Protein AF-A0A6J4RNK2-F1 (afdb_monomer_lite)

Foldseek 3Di:
DQLWDKDKDFAADDFKKKKWQQQPKWKQDLVRDIFGKDWQDPPDDLADDGDDIDIAGHRGMDITIIAGSNRNPHRSDDPVSLVVQQVVQRKMKIKIKMWMAGPVRDIDIDIDIDIDGRHDDDPVVVVCVVPVPPPDD

Structure (mmCIF, N/CA/C/O backbone):
data_AF-A0A6J4RNK2-F1
#
_entry.id   AF-A0A6J4RNK2-F1
#
loop_
_atom_site.group_PDB
_atom_site.id
_atom_site.type_symbol
_atom_site.label_atom_id
_atom_site.label_alt_id
_atom_site.label_comp_id
_atom_site.label_asym_id
_atom_site.label_entity_id
_atom_site.label_seq_id
_atom_site.pdbx_PDB_ins_code
_atom_site.Cartn_x
_atom_site.Cartn_y
_atom_site.Cartn_z
_atom_site.occupancy
_atom_site.B_iso_or_equiv
_atom_site.auth_seq_id
_atom_site.auth_comp_id
_atom_site.auth_asym_id
_atom_site.auth_atom_id
_atom_site.pdbx_PDB_model_num
ATOM 1 N N . ASP A 1 1 ? -1.894 11.200 13.855 1.00 53.25 1 ASP A N 1
ATOM 2 C CA . ASP A 1 1 ? -3.123 11.266 13.059 1.00 53.25 1 ASP A CA 1
ATOM 3 C C . ASP A 1 1 ? -3.133 10.092 12.090 1.00 53.25 1 ASP A C 1
ATOM 5 O O . ASP A 1 1 ? -2.065 9.769 11.584 1.00 53.25 1 ASP A O 1
ATOM 9 N N . LEU A 1 2 ? -4.258 9.398 11.908 1.00 67.25 2 LEU A N 1
ATOM 10 C CA . LEU A 1 2 ? -4.391 8.275 10.953 1.00 67.25 2 LEU A CA 1
ATOM 11 C C . LEU A 1 2 ? -5.204 8.723 9.737 1.00 67.25 2 LEU A C 1
ATOM 13 O O . LEU A 1 2 ? -6.082 8.020 9.252 1.00 67.25 2 LEU A O 1
ATOM 17 N N . THR A 1 3 ? -4.932 9.944 9.291 1.00 74.44 3 THR A N 1
ATOM 18 C CA . THR A 1 3 ? -5.489 10.522 8.069 1.00 74.44 3 THR A CA 1
ATOM 19 C C . THR A 1 3 ? -4.866 9.914 6.823 1.00 74.44 3 THR A C 1
ATOM 21 O O . THR A 1 3 ? -5.522 9.866 5.793 1.00 74.44 3 THR A O 1
ATOM 24 N N . LYS A 1 4 ? -3.622 9.426 6.921 1.00 86.62 4 LYS A N 1
ATOM 25 C CA . LYS A 1 4 ? -2.859 8.856 5.807 1.00 86.62 4 LYS A CA 1
ATOM 26 C C . LYS A 1 4 ? -1.998 7.685 6.279 1.00 86.62 4 LYS A C 1
ATOM 28 O O . LYS A 1 4 ? -1.609 7.630 7.449 1.00 86.62 4 LYS A O 1
ATOM 33 N N . ILE A 1 5 ? -1.656 6.788 5.362 1.00 89.44 5 ILE A N 1
ATOM 34 C CA . ILE A 1 5 ? -0.686 5.710 5.568 1.00 89.44 5 ILE A CA 1
ATOM 35 C C . ILE A 1 5 ? 0.620 6.109 4.870 1.00 89.44 5 ILE A C 1
ATOM 37 O O . ILE A 1 5 ? 0.670 6.084 3.640 1.00 89.44 5 ILE A O 1
ATOM 41 N N . PRO A 1 6 ? 1.679 6.474 5.613 1.00 90.38 6 PRO A N 1
ATOM 42 C CA . PRO A 1 6 ? 2.986 6.689 5.013 1.00 90.38 6 PRO A CA 1
ATOM 43 C C . PRO A 1 6 ? 3.579 5.343 4.588 1.00 90.38 6 PRO A C 1
ATOM 45 O O . PRO A 1 6 ? 3.658 4.409 5.392 1.00 90.38 6 PRO A O 1
ATOM 48 N N . ILE A 1 7 ? 4.024 5.253 3.341 1.00 92.19 7 ILE A N 1
ATOM 49 C CA . ILE A 1 7 ? 4.687 4.077 2.783 1.00 92.19 7 ILE A CA 1
ATOM 50 C C . ILE A 1 7 ? 6.034 4.461 2.175 1.00 92.19 7 ILE A C 1
ATOM 52 O O . ILE A 1 7 ? 6.228 5.560 1.663 1.00 92.19 7 ILE A O 1
ATOM 56 N N . VAL A 1 8 ? 6.972 3.520 2.230 1.00 94.75 8 VAL A N 1
ATOM 57 C CA . VAL A 1 8 ? 8.269 3.633 1.564 1.00 94.75 8 VAL A CA 1
ATOM 58 C C . VAL A 1 8 ? 8.480 2.365 0.766 1.00 94.75 8 VAL A C 1
ATOM 60 O O . VAL A 1 8 ? 8.550 1.275 1.339 1.00 94.75 8 VAL A O 1
ATOM 63 N N . ILE A 1 9 ? 8.605 2.506 -0.548 1.00 94.50 9 ILE A N 1
ATOM 64 C CA . ILE A 1 9 ? 8.862 1.382 -1.446 1.00 94.50 9 ILE A CA 1
ATOM 65 C C . ILE A 1 9 ? 10.274 1.551 -1.980 1.00 94.50 9 ILE A C 1
ATOM 67 O O . ILE A 1 9 ? 10.584 2.529 -2.656 1.00 94.50 9 ILE A O 1
ATOM 71 N N . LYS A 1 10 ? 11.149 0.598 -1.653 1.00 96.75 10 LYS A N 1
ATOM 72 C CA . LYS A 1 10 ? 12.535 0.575 -2.124 1.00 96.75 10 LYS A CA 1
ATOM 73 C C . LYS A 1 10 ? 12.713 -0.545 -3.134 1.00 96.75 10 LYS A C 1
ATOM 75 O O . LYS A 1 10 ? 12.600 -1.716 -2.773 1.00 96.75 10 LYS A O 1
ATOM 80 N N . ASN A 1 11 ? 13.080 -0.176 -4.354 1.00 96.50 11 ASN A N 1
ATOM 81 C CA . ASN A 1 11 ? 13.540 -1.132 -5.339 1.00 96.50 11 ASN A CA 1
ATOM 82 C C . ASN A 1 11 ? 14.957 -1.599 -4.964 1.00 96.50 11 ASN A C 1
ATOM 84 O O . ASN A 1 11 ? 15.870 -0.789 -4.799 1.00 96.50 11 ASN A O 1
ATOM 88 N N . LYS A 1 12 ? 15.117 -2.909 -4.766 1.00 96.19 12 LYS A N 1
ATOM 89 C CA . LYS A 1 12 ? 16.386 -3.555 -4.391 1.00 96.19 12 LYS A CA 1
ATOM 90 C C . LYS A 1 12 ? 17.010 -4.358 -5.537 1.00 96.19 12 LYS A C 1
ATOM 92 O O . LYS A 1 12 ? 18.018 -5.024 -5.315 1.00 96.19 12 LYS A O 1
ATOM 97 N N . THR A 1 13 ? 16.408 -4.342 -6.723 1.00 94.50 13 THR A N 1
ATOM 98 C CA . THR A 1 13 ? 16.983 -4.982 -7.909 1.00 94.50 13 THR A CA 1
ATOM 99 C C . THR A 1 13 ? 18.186 -4.178 -8.409 1.00 94.50 13 THR A C 1
ATOM 101 O O . THR A 1 13 ? 18.374 -3.009 -8.048 1.00 94.50 13 THR A O 1
ATOM 104 N N . LYS A 1 14 ? 19.023 -4.815 -9.233 1.00 93.81 14 LYS A N 1
ATOM 105 C CA . LYS A 1 14 ? 20.217 -4.184 -9.813 1.00 93.81 14 LYS A CA 1
ATOM 106 C C . LYS A 1 14 ? 19.923 -3.485 -11.140 1.00 93.81 14 LYS A C 1
ATOM 108 O O . LYS A 1 14 ? 20.526 -2.457 -11.424 1.00 93.81 14 LYS A O 1
ATOM 113 N N . ASP A 1 15 ? 18.984 -4.022 -11.905 1.00 94.75 15 ASP A N 1
ATOM 114 C CA . ASP A 1 15 ? 18.792 -3.744 -13.328 1.00 94.75 15 ASP A CA 1
ATOM 115 C C . ASP A 1 15 ? 17.314 -3.655 -13.755 1.00 94.75 15 ASP A C 1
ATOM 117 O O . ASP A 1 15 ? 17.008 -3.176 -14.844 1.00 94.75 15 ASP A O 1
ATOM 121 N N . GLU A 1 16 ? 16.375 -4.043 -12.893 1.00 96.06 16 GLU A N 1
ATOM 122 C CA . GLU A 1 16 ? 14.941 -4.027 -13.200 1.00 96.06 16 GLU A CA 1
ATOM 123 C C . GLU A 1 16 ? 14.243 -2.787 -12.628 1.00 96.06 16 GLU A C 1
ATOM 125 O O . GLU A 1 16 ? 14.439 -2.419 -11.469 1.00 96.06 16 GLU A O 1
ATOM 130 N N . SER A 1 17 ? 13.360 -2.162 -13.405 1.00 96.31 17 SER A N 1
ATOM 131 C CA . SER A 1 17 ? 12.470 -1.118 -12.886 1.00 96.31 17 SER A CA 1
ATOM 132 C C . SER A 1 17 ? 11.217 -1.737 -12.270 1.00 96.31 17 SER A C 1
ATOM 134 O O . SER A 1 17 ? 10.685 -2.721 -12.782 1.00 96.31 17 SER A O 1
ATOM 136 N N . ILE A 1 18 ? 10.719 -1.139 -11.188 1.00 96.69 18 ILE A N 1
ATOM 137 C CA . ILE A 1 18 ? 9.429 -1.497 -10.590 1.00 96.69 18 ILE A CA 1
ATOM 138 C C . ILE A 1 18 ? 8.455 -0.365 -10.864 1.00 96.69 18 ILE A C 1
ATOM 140 O O .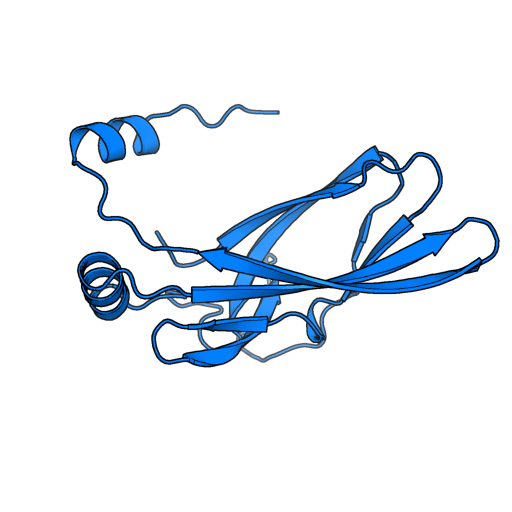 ILE A 1 18 ? 8.739 0.787 -10.556 1.00 96.69 18 ILE A O 1
ATOM 144 N N . HIS A 1 19 ? 7.315 -0.693 -11.443 1.00 95.81 19 HIS A N 1
ATOM 145 C CA . HIS A 1 19 ? 6.202 0.213 -11.655 1.00 95.81 19 HIS A CA 1
ATOM 146 C C . HIS A 1 19 ? 5.135 -0.036 -10.595 1.00 95.81 19 HIS A C 1
ATOM 148 O O . HIS A 1 19 ? 4.843 -1.195 -10.303 1.00 95.81 19 HIS A O 1
ATOM 154 N N . VAL A 1 20 ? 4.562 1.024 -10.034 1.00 95.12 20 VAL A N 1
ATOM 155 C CA . VAL A 1 20 ? 3.411 0.940 -9.130 1.00 95.12 20 VAL A CA 1
ATOM 156 C C . VAL A 1 20 ? 2.198 1.509 -9.841 1.00 95.12 20 VAL A C 1
ATOM 158 O O . VAL A 1 20 ? 2.211 2.675 -10.242 1.00 95.12 20 VAL A O 1
ATOM 161 N N . ASP A 1 21 ? 1.175 0.673 -10.005 1.00 92.81 21 ASP A N 1
ATOM 162 C CA . ASP A 1 21 ? -0.121 1.104 -10.517 1.00 92.81 21 ASP A CA 1
ATOM 163 C C . ASP A 1 21 ? -1.053 1.366 -9.337 1.00 92.81 21 ASP A C 1
ATOM 165 O O . ASP A 1 21 ? -1.567 0.444 -8.702 1.00 92.81 21 ASP A O 1
ATOM 169 N N . TRP A 1 22 ? -1.209 2.640 -8.998 1.00 92.44 22 TRP A N 1
ATOM 170 C CA . TRP A 1 22 ? -2.000 3.053 -7.845 1.00 92.44 22 TRP A CA 1
ATOM 171 C C . TRP A 1 22 ? -3.497 2.894 -8.063 1.00 92.44 22 TRP A C 1
ATOM 173 O O . TRP A 1 22 ? -4.222 2.738 -7.084 1.00 92.44 22 TRP A O 1
ATOM 183 N N . ASP A 1 23 ? -3.961 2.897 -9.314 1.00 91.38 23 ASP A N 1
ATOM 184 C CA . ASP A 1 23 ? -5.382 2.716 -9.603 1.00 91.38 23 ASP A CA 1
ATOM 185 C C . ASP A 1 23 ? -5.835 1.271 -9.359 1.00 91.38 23 ASP A C 1
ATOM 187 O O . ASP A 1 23 ? -6.982 1.046 -8.979 1.00 91.38 23 ASP A O 1
ATOM 191 N N . GLU A 1 24 ? -4.904 0.321 -9.452 1.00 93.75 24 GLU A N 1
ATOM 192 C CA . GLU A 1 24 ? -5.097 -1.094 -9.106 1.00 93.75 24 GLU A CA 1
ATOM 193 C C . GLU A 1 24 ? -4.817 -1.405 -7.620 1.00 93.75 24 GLU A C 1
ATOM 195 O O . GLU A 1 24 ? -5.010 -2.531 -7.149 1.00 93.75 24 GLU A O 1
ATOM 200 N N . CYS A 1 25 ? -4.338 -0.424 -6.849 1.00 95.19 25 CYS A N 1
ATOM 201 C CA . CYS A 1 25 ? -4.101 -0.589 -5.417 1.00 95.19 25 CYS A CA 1
ATOM 202 C C . CYS A 1 25 ? -5.394 -0.379 -4.621 1.00 95.19 25 CYS A C 1
ATOM 204 O O . CYS A 1 25 ? -6.203 0.495 -4.933 1.00 95.19 25 CYS A O 1
ATOM 206 N N . THR A 1 26 ? -5.570 -1.124 -3.528 1.00 96.19 26 THR A N 1
ATOM 207 C CA . THR A 1 26 ? -6.775 -1.020 -2.691 1.00 96.19 26 THR A CA 1
ATOM 208 C C . THR A 1 26 ? -6.471 -0.957 -1.201 1.00 96.19 26 THR A C 1
ATOM 210 O O . THR A 1 26 ? -5.498 -1.530 -0.710 1.00 96.19 26 THR A O 1
ATOM 213 N N . ILE A 1 27 ? -7.330 -0.255 -0.464 1.00 95.38 27 ILE A N 1
ATOM 214 C CA . ILE A 1 27 ? -7.401 -0.268 0.996 1.00 95.38 27 ILE A CA 1
ATOM 215 C C . ILE A 1 27 ? -8.737 -0.892 1.381 1.00 95.38 27 ILE A C 1
ATOM 217 O O . ILE A 1 27 ? -9.792 -0.436 0.946 1.00 95.38 27 ILE A O 1
ATOM 221 N N . THR A 1 28 ? -8.693 -1.921 2.219 1.00 95.25 28 THR A N 1
ATOM 222 C CA . THR A 1 28 ? -9.887 -2.551 2.786 1.00 95.25 28 THR A CA 1
ATOM 223 C C . THR A 1 28 ? -9.972 -2.208 4.261 1.00 95.25 28 THR A C 1
ATOM 225 O O . THR A 1 28 ? -9.052 -2.520 5.022 1.00 95.25 28 THR A O 1
ATOM 228 N N . ASP A 1 29 ? -11.059 -1.545 4.653 1.00 92.38 29 ASP A N 1
ATOM 229 C CA . ASP A 1 29 ? -11.263 -1.052 6.011 1.00 92.38 29 ASP A CA 1
ATOM 230 C C . ASP A 1 29 ? -11.607 -2.169 7.018 1.00 92.38 29 ASP A C 1
ATOM 232 O O . ASP A 1 29 ? -11.652 -3.358 6.699 1.00 92.38 29 ASP A O 1
ATOM 236 N N . PHE A 1 30 ? -11.834 -1.782 8.277 1.00 92.44 30 PHE A N 1
ATOM 237 C CA . PHE A 1 30 ? -12.143 -2.720 9.364 1.00 92.44 30 PHE A CA 1
ATOM 238 C C . PHE A 1 30 ? -13.481 -3.453 9.211 1.00 92.44 30 PHE A C 1
ATOM 240 O O . PHE A 1 30 ? -13.694 -4.448 9.901 1.00 92.44 30 PHE A O 1
ATOM 247 N N . ASP A 1 31 ? -14.375 -2.954 8.358 1.00 90.44 31 ASP A N 1
ATOM 248 C CA . ASP A 1 31 ? -15.681 -3.550 8.081 1.00 90.44 31 ASP A CA 1
ATOM 249 C C . ASP A 1 31 ? -15.649 -4.386 6.786 1.00 90.44 31 ASP A C 1
ATOM 251 O O . ASP A 1 31 ? -16.680 -4.893 6.349 1.00 90.44 31 ASP A O 1
ATOM 255 N N . GLY A 1 32 ? -14.468 -4.553 6.174 1.00 90.88 32 GLY A N 1
ATOM 256 C CA . GLY A 1 32 ? -14.290 -5.297 4.928 1.00 90.88 32 GLY A CA 1
ATOM 257 C C . GLY A 1 32 ? -14.642 -4.495 3.675 1.00 90.88 32 GLY A C 1
ATOM 258 O O . GLY A 1 32 ? -14.671 -5.058 2.581 1.00 90.88 32 GLY A O 1
ATOM 259 N N . VAL A 1 33 ? -14.893 -3.189 3.800 1.00 91.62 33 VAL A N 1
ATOM 260 C CA . VAL A 1 33 ? -15.206 -2.331 2.657 1.00 91.62 33 VAL A CA 1
ATOM 261 C C . VAL A 1 33 ? -13.910 -1.970 1.946 1.00 91.62 33 VAL A C 1
ATOM 263 O O . VAL A 1 33 ? -13.042 -1.311 2.519 1.00 91.62 33 VAL A O 1
ATOM 266 N N . SER A 1 34 ? -13.788 -2.396 0.690 1.00 92.88 34 SER A N 1
ATOM 267 C CA . SER A 1 34 ? -12.647 -2.061 -0.160 1.00 92.88 34 SER A CA 1
ATOM 268 C C . SER A 1 34 ? -12.875 -0.748 -0.908 1.00 92.88 34 SER A C 1
ATOM 270 O O . SER A 1 34 ? -13.984 -0.456 -1.365 1.00 92.88 34 SER A O 1
ATOM 272 N N . ALA A 1 35 ? -11.820 0.046 -1.023 1.00 92.56 35 ALA A N 1
ATOM 273 C CA . ALA A 1 35 ? -11.764 1.272 -1.802 1.00 92.56 35 ALA A CA 1
ATOM 274 C C . ALA A 1 35 ? -10.401 1.374 -2.493 1.00 92.56 35 ALA A C 1
ATOM 276 O O . ALA A 1 35 ? -9.417 0.783 -2.043 1.00 92.56 35 ALA A O 1
ATOM 277 N N . ARG A 1 36 ? -10.335 2.135 -3.586 1.00 92.88 36 ARG A N 1
ATOM 278 C CA . ARG A 1 36 ? -9.078 2.406 -4.288 1.00 92.88 36 ARG A CA 1
ATOM 279 C C . ARG A 1 36 ? -8.124 3.181 -3.379 1.00 92.88 36 ARG A C 1
ATOM 281 O O . ARG A 1 36 ? -8.546 4.085 -2.652 1.00 92.88 36 ARG A O 1
ATOM 288 N N . ALA A 1 37 ? -6.850 2.808 -3.410 1.00 92.75 37 ALA A N 1
ATOM 289 C CA . ALA A 1 37 ? -5.796 3.503 -2.690 1.00 92.75 37 ALA A CA 1
ATOM 290 C C . ALA A 1 37 ? -5.335 4.720 -3.500 1.00 92.75 37 ALA A C 1
ATOM 292 O O . ALA A 1 37 ? -4.968 4.604 -4.666 1.00 92.75 37 ALA A O 1
ATOM 293 N N . ILE A 1 38 ? -5.324 5.884 -2.861 1.00 90.88 38 ILE A N 1
ATOM 294 C CA . ILE A 1 38 ? -4.993 7.163 -3.483 1.00 90.88 38 ILE A CA 1
ATOM 295 C C . ILE A 1 38 ? -3.725 7.722 -2.869 1.00 90.88 38 ILE A C 1
ATOM 297 O O . ILE A 1 38 ? -3.635 7.895 -1.652 1.00 90.88 38 ILE A O 1
ATOM 301 N N . ARG A 1 39 ? -2.754 8.051 -3.715 1.00 90.06 39 ARG A N 1
ATOM 302 C CA . ARG A 1 39 ? -1.593 8.848 -3.337 1.00 90.06 39 ARG A CA 1
ATOM 303 C C . ARG A 1 39 ? -2.015 10.270 -3.035 1.00 90.06 39 ARG A C 1
ATOM 305 O O . ARG A 1 39 ? -2.668 10.919 -3.840 1.00 90.06 39 ARG A O 1
ATOM 312 N N . ILE A 1 40 ? -1.584 10.783 -1.895 1.00 86.00 40 ILE A N 1
ATOM 313 C CA . ILE A 1 40 ? -1.855 12.149 -1.476 1.00 86.00 40 ILE A CA 1
ATOM 314 C C . ILE A 1 40 ? -0.662 13.033 -1.828 1.00 86.00 40 ILE A C 1
ATOM 316 O O . ILE A 1 40 ? 0.321 13.087 -1.087 1.00 86.00 40 ILE A O 1
ATOM 320 N N . ALA A 1 41 ? -0.797 13.766 -2.930 1.00 77.12 41 ALA A N 1
ATOM 321 C CA . ALA A 1 41 ? 0.124 14.807 -3.369 1.00 77.12 41 ALA A CA 1
ATOM 322 C C . ALA A 1 41 ? -0.425 16.220 -3.059 1.00 77.12 41 ALA A C 1
ATOM 324 O O . ALA A 1 41 ? -1.640 16.397 -2.915 1.00 77.12 41 ALA A O 1
ATOM 325 N N . PRO A 1 42 ? 0.440 17.247 -2.943 1.00 68.75 42 PRO A N 1
ATOM 326 C CA . PRO A 1 42 ? -0.003 18.639 -2.872 1.00 68.75 42 PRO A CA 1
ATOM 327 C C . PRO A 1 42 ? -0.858 19.013 -4.093 1.00 68.75 42 PRO A C 1
ATOM 329 O O . PRO A 1 42 ? -0.485 18.703 -5.219 1.00 68.75 42 PRO A O 1
ATOM 332 N N . GLY A 1 43 ? -1.995 19.682 -3.875 1.00 68.75 43 GLY A N 1
ATOM 333 C CA . GLY A 1 43 ? -2.880 20.135 -4.959 1.00 68.75 43 GLY A CA 1
ATOM 334 C C . GLY A 1 43 ? -3.909 19.111 -5.453 1.00 68.75 43 GLY A C 1
ATOM 335 O O . GLY A 1 43 ? -4.618 19.397 -6.413 1.00 68.75 43 GLY A O 1
ATOM 336 N N . ILE A 1 44 ? -4.032 17.947 -4.803 1.00 70.88 44 ILE A N 1
ATOM 337 C CA . ILE A 1 44 ? -5.096 16.990 -5.130 1.00 70.88 44 ILE A CA 1
ATOM 338 C C . ILE A 1 44 ? -6.486 17.591 -4.864 1.00 70.88 44 ILE A C 1
ATOM 340 O O . ILE A 1 44 ? -6.748 18.178 -3.810 1.00 70.88 44 ILE A O 1
ATOM 344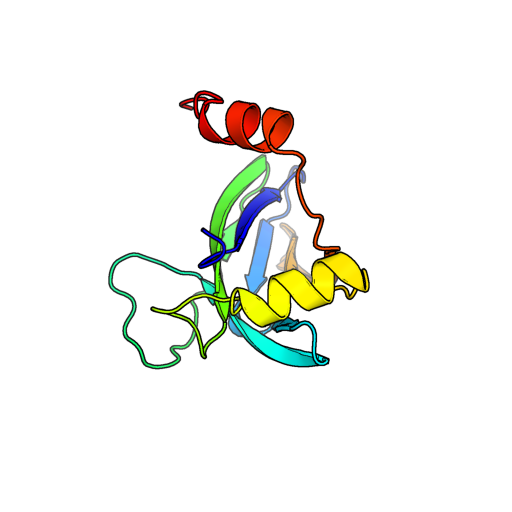 N N . VAL A 1 45 ? -7.369 17.432 -5.847 1.00 65.06 45 VAL A N 1
ATOM 345 C CA . VAL A 1 45 ? -8.792 17.795 -5.796 1.00 65.06 45 VAL A CA 1
ATOM 346 C C . VAL A 1 45 ? -9.611 16.667 -5.164 1.00 65.06 45 VAL A C 1
ATOM 348 O O . VAL A 1 45 ? -9.226 15.506 -5.234 1.00 65.06 45 VAL A O 1
ATOM 351 N N . ASP A 1 46 ? -10.771 16.993 -4.584 1.00 64.06 46 ASP A N 1
ATOM 352 C CA . ASP A 1 46 ? -11.678 16.028 -3.918 1.00 64.06 46 ASP A CA 1
ATOM 353 C C . ASP A 1 46 ? -12.355 15.025 -4.865 1.00 64.06 46 ASP A C 1
ATOM 355 O O . ASP A 1 46 ? -13.221 14.255 -4.454 1.00 64.06 46 ASP A O 1
ATOM 359 N N . VAL A 1 47 ? -11.992 15.046 -6.143 1.00 65.06 47 VAL A N 1
ATOM 360 C CA . VAL A 1 47 ? -12.564 14.171 -7.155 1.00 65.06 47 VAL A CA 1
ATOM 361 C C . VAL A 1 47 ? -11.579 13.034 -7.413 1.00 65.06 47 VAL A C 1
ATOM 363 O O . VAL A 1 47 ? -10.406 13.315 -7.662 1.00 65.06 47 VAL A O 1
ATOM 366 N N . PRO A 1 48 ? -12.027 11.767 -7.400 1.00 67.19 48 PRO A N 1
ATOM 367 C CA . PRO A 1 48 ? -11.220 10.630 -7.821 1.00 67.19 48 PRO A CA 1
ATOM 368 C C . PRO A 1 48 ? -10.597 10.886 -9.202 1.00 67.19 48 PRO A C 1
ATOM 370 O O . PRO A 1 48 ? -11.303 10.979 -10.204 1.00 67.19 48 PRO A O 1
ATOM 373 N N . GLN A 1 49 ? -9.271 11.017 -9.265 1.00 75.44 49 GLN A N 1
ATOM 374 C CA . GLN A 1 49 ? -8.539 11.167 -10.526 1.00 75.44 49 GLN A CA 1
ATOM 375 C C . GLN A 1 49 ? -7.813 9.872 -10.882 1.00 75.44 49 GLN A C 1
ATOM 377 O O . GLN A 1 49 ? -7.556 9.031 -10.015 1.00 75.44 49 GLN A O 1
ATOM 382 N N . LYS A 1 50 ? -7.502 9.706 -12.170 1.00 84.69 50 LYS A N 1
ATOM 383 C CA . LYS A 1 50 ? -6.570 8.674 -12.624 1.00 84.69 50 LYS A CA 1
ATOM 384 C C . LYS A 1 50 ? -5.188 8.994 -12.067 1.00 84.69 50 LYS A C 1
ATOM 386 O O . LYS A 1 50 ? -4.738 10.137 -12.162 1.00 84.69 50 LYS A O 1
ATOM 391 N N . GLN A 1 51 ? -4.521 8.004 -11.497 1.00 87.38 51 GLN A N 1
ATOM 392 C CA . GLN A 1 51 ? -3.217 8.207 -10.890 1.00 87.38 51 GLN A CA 1
ATOM 393 C C . GLN A 1 51 ? -2.113 7.894 -11.892 1.00 87.38 51 GLN A C 1
ATOM 395 O O . GLN A 1 51 ? -2.158 6.906 -12.622 1.00 87.38 51 GLN A O 1
ATOM 400 N N . ALA A 1 52 ? -1.091 8.750 -11.931 1.00 84.88 52 ALA A N 1
ATOM 401 C CA . ALA A 1 52 ? 0.092 8.456 -12.723 1.00 84.88 52 ALA A CA 1
ATOM 402 C C . ALA A 1 52 ? 0.760 7.180 -12.194 1.00 84.88 52 ALA A C 1
ATOM 404 O O . ALA A 1 52 ? 0.826 6.963 -10.983 1.00 84.88 52 ALA A O 1
ATOM 405 N N . LEU A 1 53 ? 1.267 6.355 -13.099 1.00 87.75 53 LEU A N 1
ATOM 406 C CA . LEU A 1 53 ? 2.043 5.177 -12.746 1.00 87.75 53 LEU A CA 1
ATOM 407 C C . LEU A 1 53 ? 3.432 5.623 -12.273 1.00 87.75 53 LEU A C 1
ATOM 409 O O . LEU A 1 53 ? 4.107 6.386 -12.967 1.00 87.75 53 LEU A O 1
ATOM 413 N N . ASP A 1 54 ? 3.867 5.152 -11.106 1.00 92.62 54 ASP A N 1
ATOM 414 C CA . ASP A 1 54 ? 5.193 5.504 -10.593 1.00 92.62 54 ASP A CA 1
ATOM 415 C C . ASP A 1 54 ? 6.237 4.498 -11.035 1.00 92.62 54 ASP A C 1
ATOM 417 O O . ASP A 1 54 ? 6.080 3.297 -10.828 1.00 92.62 54 ASP A O 1
ATOM 421 N N . LYS A 1 55 ? 7.356 4.996 -11.561 1.00 94.94 55 LYS A N 1
ATOM 422 C CA . LYS A 1 55 ? 8.527 4.185 -11.886 1.00 94.94 55 LYS A CA 1
ATOM 423 C C . LYS A 1 55 ? 9.602 4.330 -10.815 1.00 94.94 55 LYS A C 1
ATOM 425 O O . LYS A 1 55 ? 10.187 5.392 -10.630 1.00 94.94 55 LYS A O 1
ATOM 430 N N . ILE A 1 56 ? 9.948 3.215 -10.187 1.00 96.50 56 ILE A N 1
ATOM 431 C CA . ILE A 1 56 ? 11.045 3.086 -9.233 1.00 96.50 56 ILE A CA 1
ATOM 432 C C . ILE A 1 56 ? 12.226 2.422 -9.944 1.00 96.50 56 ILE A C 1
ATOM 434 O O . ILE A 1 56 ? 12.265 1.202 -10.136 1.00 96.50 56 ILE A O 1
ATOM 438 N N . ALA A 1 57 ? 13.204 3.233 -10.341 1.00 96.12 57 ALA A N 1
ATOM 439 C CA . ALA A 1 57 ? 14.44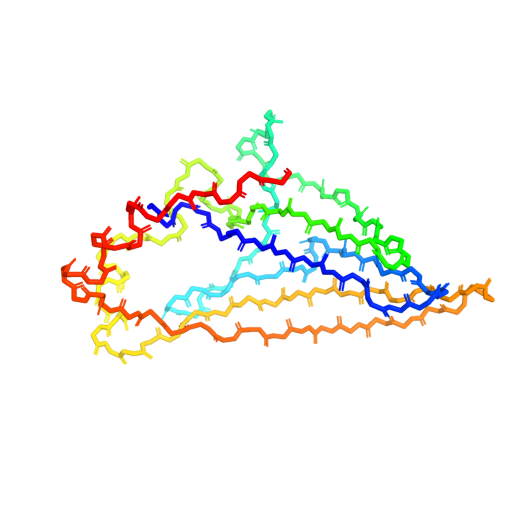5 2.748 -10.941 1.00 96.12 57 ALA A CA 1
ATOM 440 C C . ALA A 1 57 ? 15.227 1.818 -9.981 1.00 96.12 57 ALA A C 1
ATOM 442 O O . ALA A 1 57 ? 15.012 1.877 -8.762 1.00 96.12 57 ALA A O 1
ATOM 443 N N . PRO A 1 58 ? 16.145 0.978 -10.496 1.00 96.88 58 PRO A N 1
ATOM 444 C CA . PRO A 1 58 ? 16.985 0.118 -9.667 1.00 96.88 58 PRO A CA 1
ATOM 445 C C . PRO A 1 58 ? 17.663 0.880 -8.526 1.00 96.88 58 PRO A C 1
ATOM 447 O O . PRO A 1 58 ? 18.142 2.002 -8.705 1.00 96.88 58 PRO A O 1
ATOM 450 N N . ASN A 1 59 ? 17.694 0.274 -7.338 1.00 96.44 59 ASN A N 1
ATOM 451 C CA . ASN A 1 59 ? 18.272 0.843 -6.112 1.00 96.44 59 ASN A CA 1
ATOM 452 C C . ASN A 1 59 ? 17.675 2.182 -5.630 1.00 96.44 59 ASN A C 1
ATOM 454 O O . ASN A 1 59 ? 18.185 2.774 -4.671 1.00 96.44 59 ASN A O 1
ATOM 458 N N . ARG A 1 60 ? 16.589 2.665 -6.245 1.00 97.56 60 ARG A N 1
ATOM 459 C CA . ARG A 1 60 ? 15.868 3.869 -5.815 1.00 97.56 60 ARG A CA 1
ATOM 460 C C . ARG A 1 60 ? 14.686 3.522 -4.916 1.00 97.56 60 ARG A C 1
ATOM 462 O O . ARG A 1 60 ? 14.319 2.363 -4.725 1.00 97.56 60 ARG A O 1
ATOM 469 N N . LYS A 1 61 ? 14.119 4.558 -4.309 1.00 96.19 61 LYS A N 1
ATOM 470 C CA . LYS A 1 61 ? 12.923 4.469 -3.478 1.00 96.19 61 LYS A CA 1
ATOM 471 C C . LYS A 1 61 ? 11.951 5.583 -3.833 1.00 96.19 61 LYS A C 1
ATOM 473 O O . LYS A 1 61 ? 12.380 6.611 -4.352 1.00 96.19 61 LYS A O 1
ATOM 478 N N . ILE A 1 62 ? 10.695 5.368 -3.479 1.00 94.38 62 ILE A N 1
ATOM 479 C CA . ILE A 1 62 ? 9.670 6.405 -3.397 1.00 94.38 62 ILE A CA 1
ATOM 480 C C . ILE A 1 62 ? 9.120 6.439 -1.973 1.00 94.38 62 ILE A C 1
ATOM 482 O O . ILE A 1 62 ? 9.091 5.412 -1.283 1.00 94.38 62 ILE A O 1
ATOM 486 N N . ASP A 1 63 ? 8.727 7.628 -1.538 1.00 94.44 63 ASP A N 1
ATOM 487 C CA . ASP A 1 63 ? 8.113 7.883 -0.243 1.00 94.44 63 ASP A CA 1
ATOM 488 C C . ASP A 1 63 ? 6.741 8.507 -0.520 1.00 94.44 63 ASP A C 1
ATOM 490 O O . ASP A 1 63 ? 6.662 9.605 -1.062 1.00 94.44 63 ASP A O 1
ATOM 494 N N . GLU A 1 64 ? 5.669 7.802 -0.172 1.00 91.19 64 GLU A N 1
ATOM 495 C CA . GLU A 1 64 ? 4.304 8.195 -0.530 1.00 91.19 64 GLU A CA 1
ATOM 496 C C . GLU A 1 64 ? 3.398 8.207 0.699 1.00 91.19 64 GLU A C 1
ATOM 498 O O . GLU A 1 64 ? 3.625 7.494 1.679 1.00 91.19 64 GLU A O 1
ATOM 503 N N . ASN A 1 65 ? 2.341 9.013 0.648 1.00 90.94 65 ASN A N 1
ATOM 504 C CA . ASN A 1 65 ? 1.271 8.979 1.639 1.00 90.94 65 ASN A CA 1
ATOM 505 C C . ASN A 1 65 ? -0.009 8.510 0.965 1.00 90.94 65 ASN A C 1
ATOM 507 O O . ASN A 1 65 ? -0.446 9.136 0.008 1.00 90.94 65 ASN A O 1
ATOM 511 N N . LEU A 1 66 ? -0.628 7.456 1.487 1.00 91.31 66 LEU A N 1
ATOM 512 C CA . LEU A 1 66 ? -1.859 6.906 0.927 1.00 91.31 66 LEU A CA 1
ATOM 513 C C . LEU A 1 66 ? -3.089 7.287 1.755 1.00 91.31 66 LEU A C 1
ATOM 515 O O . LEU A 1 66 ? -3.018 7.349 2.983 1.00 91.31 66 LEU A O 1
ATOM 519 N N . SER A 1 67 ? -4.219 7.479 1.085 1.00 91.56 67 SER A N 1
ATOM 520 C CA . SER A 1 67 ? -5.570 7.469 1.659 1.00 91.56 67 SER A CA 1
ATOM 521 C C . SER A 1 67 ? -6.488 6.623 0.771 1.00 91.56 67 SER A C 1
ATOM 523 O O . SER A 1 67 ? -6.017 5.985 -0.168 1.00 91.56 67 SER A O 1
ATOM 525 N N . ASP A 1 68 ? -7.784 6.603 1.059 1.00 89.88 68 ASP A N 1
ATOM 526 C CA . ASP A 1 68 ? -8.800 6.071 0.152 1.00 89.88 68 ASP A CA 1
ATOM 527 C C . ASP A 1 68 ? -9.550 7.206 -0.566 1.00 89.88 68 ASP A C 1
ATOM 529 O O . ASP A 1 68 ? -9.524 8.361 -0.128 1.00 89.88 68 ASP A O 1
ATOM 533 N N . ASP A 1 69 ? -10.239 6.871 -1.662 1.00 86.56 69 ASP A N 1
ATOM 53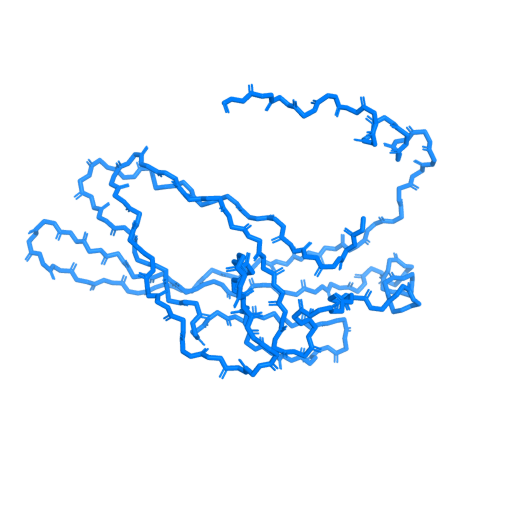4 C CA . ASP A 1 69 ? -11.053 7.817 -2.451 1.00 86.56 69 ASP A CA 1
ATOM 535 C C . ASP A 1 69 ? -12.108 8.571 -1.614 1.00 86.56 69 ASP A C 1
ATOM 537 O O . ASP A 1 69 ? -12.536 9.662 -1.983 1.00 86.56 69 ASP A O 1
ATOM 541 N N . LYS A 1 70 ? -12.546 8.014 -0.478 1.00 83.06 70 LYS A N 1
ATOM 542 C CA . LYS A 1 70 ? -13.590 8.602 0.381 1.00 83.06 70 LYS A CA 1
ATOM 543 C C . LYS A 1 70 ? -13.015 9.554 1.433 1.00 83.06 70 LYS A C 1
ATOM 545 O O . LYS A 1 70 ? -13.764 10.310 2.050 1.00 83.06 70 LYS A O 1
ATOM 550 N N . SER A 1 71 ? -11.703 9.510 1.651 1.00 84.06 71 SER A N 1
ATOM 551 C CA . SER A 1 71 ? -11.023 10.122 2.793 1.00 84.06 71 SER A CA 1
ATOM 552 C C . SER A 1 71 ? -9.833 10.984 2.371 1.00 84.06 71 SER A C 1
ATOM 554 O O . SER A 1 71 ? -8.914 11.192 3.162 1.00 84.06 71 SER A O 1
ATOM 556 N N . ILE A 1 72 ? -9.840 11.524 1.148 1.00 78.75 72 ILE A N 1
ATOM 557 C CA . ILE A 1 72 ? -8.757 12.360 0.599 1.00 78.75 72 ILE A CA 1
ATOM 558 C C . ILE A 1 72 ? -8.433 13.561 1.515 1.00 78.75 72 ILE A C 1
ATOM 560 O O . ILE A 1 72 ? -7.266 13.797 1.838 1.00 78.75 72 ILE A O 1
ATOM 564 N N . LYS A 1 73 ? -9.457 14.280 2.002 1.00 75.31 73 LYS A N 1
ATOM 565 C CA . LYS A 1 73 ? -9.332 15.373 2.998 1.00 75.31 73 LYS A CA 1
ATOM 566 C C . LYS A 1 73 ? -9.670 14.958 4.433 1.00 75.31 73 LYS A C 1
ATOM 568 O O . LYS A 1 73 ? -9.576 15.769 5.353 1.00 75.31 73 LYS A O 1
ATOM 573 N N . GLY A 1 74 ? -10.101 13.715 4.621 1.00 78.88 74 GLY A N 1
ATOM 574 C CA . GLY A 1 74 ? -10.648 13.214 5.876 1.00 78.88 74 GLY A CA 1
ATOM 575 C C . GLY A 1 74 ? -9.686 12.329 6.660 1.00 78.88 74 GLY A C 1
ATOM 576 O O . GLY A 1 74 ? -8.511 12.160 6.335 1.00 78.88 74 GLY A O 1
ATOM 577 N N . SER A 1 75 ? -10.210 11.725 7.723 1.00 83.88 75 SER A N 1
ATOM 578 C CA . SER A 1 75 ? -9.521 10.636 8.407 1.00 83.88 75 SER A CA 1
ATOM 579 C C . SER A 1 75 ? -9.794 9.319 7.691 1.00 83.88 75 SER A C 1
ATOM 581 O O . SER A 1 75 ? -10.940 8.872 7.704 1.00 83.88 75 SER A O 1
ATOM 583 N N . LEU A 1 76 ? -8.746 8.666 7.177 1.00 85.69 76 LEU A N 1
ATOM 584 C CA . LEU A 1 76 ? -8.824 7.321 6.594 1.00 85.69 76 LEU A CA 1
ATOM 585 C C . LEU A 1 76 ? -9.558 6.332 7.511 1.00 85.69 76 LEU A C 1
ATOM 587 O O . LEU A 1 76 ? -10.383 5.536 7.077 1.00 85.69 76 LEU A O 1
ATOM 591 N N . PHE A 1 77 ? -9.306 6.419 8.820 1.00 87.69 77 PHE A N 1
ATOM 592 C CA . PHE A 1 77 ? -10.040 5.642 9.810 1.00 87.69 77 PHE A CA 1
ATOM 593 C C . PHE A 1 77 ? -10.740 6.544 10.818 1.00 87.69 77 PHE A C 1
ATOM 595 O O . PHE A 1 77 ? -10.101 7.280 11.573 1.00 87.69 77 PHE A O 1
ATOM 602 N N . LYS A 1 78 ? -12.069 6.414 10.918 1.00 86.44 78 LYS A N 1
ATOM 603 C CA . LYS A 1 78 ? -12.845 7.075 11.977 1.00 86.44 78 LYS A CA 1
ATOM 604 C C . LYS A 1 78 ? -12.317 6.639 13.358 1.00 86.44 78 LYS A C 1
ATOM 606 O O . LYS A 1 78 ? -12.240 5.430 13.611 1.00 86.44 78 LYS A O 1
ATOM 611 N N . PRO A 1 79 ? -12.041 7.563 14.302 1.00 86.56 79 PRO A N 1
ATOM 612 C CA . PRO A 1 79 ? -11.442 7.223 15.598 1.00 86.56 79 PRO A CA 1
ATOM 613 C C . PRO A 1 79 ? -12.204 6.155 16.395 1.00 86.56 79 PRO A C 1
ATOM 615 O O . PRO A 1 79 ? -11.594 5.294 17.030 1.00 86.56 79 PRO A O 1
ATOM 618 N N . LEU A 1 80 ? -13.541 6.175 16.349 1.00 87.75 80 LEU A N 1
ATOM 619 C CA . LEU A 1 80 ? -14.376 5.170 17.016 1.00 87.75 80 LEU A CA 1
ATOM 620 C C . LEU A 1 80 ? -14.211 3.773 16.403 1.00 87.75 80 LEU A C 1
ATOM 622 O O . LEU A 1 80 ? -14.092 2.799 17.149 1.00 87.75 80 LEU A O 1
ATOM 626 N N . LYS A 1 81 ? -14.157 3.671 15.068 1.00 88.44 81 LYS A N 1
ATOM 627 C CA . LYS A 1 81 ? -13.924 2.398 14.370 1.00 88.44 81 LYS A CA 1
ATOM 628 C C . LYS A 1 81 ? -12.540 1.851 14.702 1.00 88.44 81 LYS A C 1
ATOM 630 O O . LYS A 1 81 ? -12.424 0.694 15.084 1.00 88.44 81 LYS A O 1
ATOM 635 N N . LEU A 1 82 ? -11.516 2.705 14.689 1.00 88.88 82 LEU A N 1
ATOM 636 C CA . LEU A 1 82 ? -10.157 2.316 15.057 1.00 88.88 82 LEU A CA 1
ATOM 637 C C . LEU A 1 82 ? -10.061 1.797 16.502 1.00 88.88 82 LEU A C 1
ATOM 639 O O . LEU A 1 82 ? -9.408 0.785 16.749 1.00 88.88 82 LEU A O 1
ATOM 643 N N . LYS A 1 83 ? -10.719 2.459 17.466 1.00 88.88 83 LYS A N 1
ATOM 644 C CA . LYS A 1 83 ? -10.759 1.997 18.867 1.00 88.88 83 LYS A CA 1
ATOM 645 C C . LYS A 1 83 ? -11.402 0.612 18.982 1.00 88.88 83 LYS A C 1
ATOM 647 O O . LYS A 1 83 ? -10.847 -0.255 19.656 1.00 88.88 83 LYS A O 1
ATOM 652 N N . LYS A 1 84 ? -12.541 0.397 18.311 1.00 91.44 84 LYS A N 1
ATOM 653 C CA . LYS A 1 84 ? -13.228 -0.905 18.274 1.00 91.44 84 LYS A CA 1
ATOM 654 C C . LYS A 1 84 ? -12.351 -1.976 17.620 1.00 91.44 84 LYS A C 1
ATOM 656 O O . LYS A 1 84 ? -12.187 -3.050 18.193 1.00 91.44 84 LYS A O 1
ATOM 661 N N . ALA A 1 85 ? -11.733 -1.660 16.483 1.00 91.44 85 ALA A N 1
ATOM 662 C CA . ALA A 1 85 ? -10.837 -2.558 15.766 1.00 91.44 85 ALA A CA 1
ATOM 663 C C . ALA A 1 85 ? -9.608 -2.934 16.607 1.00 91.44 85 ALA A C 1
ATOM 665 O O . ALA A 1 85 ? -9.240 -4.102 16.667 1.00 91.44 85 ALA A O 1
ATOM 666 N N . ALA A 1 86 ? -9.019 -1.985 17.341 1.00 91.19 86 ALA A N 1
ATOM 667 C CA . ALA A 1 86 ? -7.898 -2.257 18.240 1.00 91.19 86 ALA A CA 1
ATOM 668 C C . ALA A 1 86 ? -8.280 -3.185 19.407 1.00 91.19 86 ALA A C 1
ATOM 670 O O . ALA A 1 86 ? -7.473 -4.024 19.804 1.00 91.19 86 ALA A O 1
ATOM 671 N N . ALA A 1 87 ? -9.495 -3.055 19.950 1.00 91.12 87 ALA A N 1
ATOM 672 C CA . ALA A 1 87 ? -9.993 -3.940 21.004 1.00 91.12 87 ALA A CA 1
ATOM 673 C C . ALA A 1 87 ? -10.264 -5.359 20.479 1.00 91.12 87 ALA A C 1
ATOM 675 O O . ALA A 1 87 ? -9.888 -6.338 21.119 1.00 91.12 87 ALA A O 1
ATOM 676 N N . LYS A 1 88 ? -10.867 -5.464 19.289 1.00 92.88 88 LYS A N 1
ATOM 677 C CA . LYS A 1 88 ? -11.225 -6.738 18.647 1.00 92.88 88 LYS A CA 1
ATOM 678 C C . LYS A 1 88 ? -10.094 -7.374 17.831 1.00 92.88 88 LYS A C 1
ATOM 680 O O . LYS A 1 88 ? -10.266 -8.470 17.315 1.00 92.88 88 LYS A O 1
ATOM 685 N N . LYS A 1 89 ? -8.940 -6.704 17.712 1.00 91.81 89 LYS A N 1
ATOM 686 C CA . LYS A 1 89 ? -7.830 -7.080 16.814 1.00 91.81 89 LYS A CA 1
ATOM 687 C C . LYS A 1 89 ? -8.286 -7.247 15.355 1.00 91.81 89 LYS A C 1
ATOM 689 O O . LYS A 1 89 ? -7.767 -8.093 14.630 1.00 91.81 89 LYS A O 1
ATOM 694 N N . THR A 1 90 ? -9.252 -6.437 14.929 1.00 94.25 90 THR A N 1
ATOM 695 C CA . THR A 1 90 ? -9.771 -6.446 13.560 1.00 94.25 90 THR A CA 1
ATOM 696 C C . THR A 1 90 ? -8.741 -5.809 12.627 1.00 94.25 90 THR A C 1
ATOM 698 O O . THR A 1 90 ? -8.341 -4.668 12.879 1.00 94.25 90 TH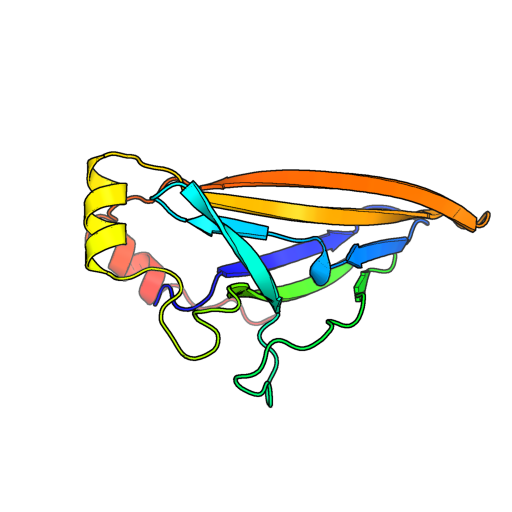R A O 1
ATOM 701 N N . PRO A 1 91 ? -8.267 -6.521 11.591 1.00 95.06 91 PRO A N 1
ATOM 702 C CA . PRO A 1 91 ? -7.292 -5.974 10.662 1.00 95.06 91 PRO A CA 1
ATOM 703 C C . PRO A 1 91 ? -7.923 -5.001 9.663 1.00 95.06 91 PRO A C 1
ATOM 705 O O . PRO A 1 91 ? -9.125 -5.038 9.426 1.00 95.06 91 PRO A O 1
ATOM 708 N N . PHE A 1 92 ? -7.074 -4.186 9.046 1.00 94.62 92 PHE A N 1
ATOM 709 C CA . PHE A 1 92 ? -7.331 -3.599 7.732 1.00 94.62 92 PHE A CA 1
ATOM 710 C C . PHE A 1 92 ? -6.272 -4.122 6.753 1.00 94.62 92 PHE A C 1
ATOM 712 O O . PHE A 1 92 ? -5.223 -4.627 7.182 1.00 94.62 92 PHE A O 1
ATOM 719 N N . PHE A 1 93 ? -6.532 -4.005 5.454 1.00 95.75 93 PHE A N 1
ATOM 720 C CA . PHE A 1 93 ? -5.644 -4.518 4.412 1.00 95.75 93 PHE A CA 1
ATOM 721 C C . PHE A 1 93 ? -5.250 -3.412 3.438 1.00 95.75 93 PHE A C 1
ATOM 723 O O . PHE A 1 93 ? -6.040 -2.515 3.155 1.00 95.75 93 PHE A O 1
ATOM 730 N N . LEU A 1 94 ? -4.022 -3.486 2.934 1.00 96.25 94 LEU A N 1
ATOM 731 C CA . LEU A 1 94 ? -3.531 -2.685 1.816 1.00 96.25 94 LEU A CA 1
ATOM 732 C C . LEU A 1 94 ? -3.025 -3.652 0.753 1.00 96.25 94 LEU A C 1
ATOM 734 O O . LEU A 1 94 ? -2.085 -4.403 1.014 1.00 96.25 94 LEU A O 1
ATOM 738 N N . ARG A 1 95 ? -3.619 -3.620 -0.434 1.00 96.94 95 ARG A N 1
ATOM 739 C CA . ARG A 1 95 ? -3.148 -4.369 -1.594 1.00 96.94 95 ARG A CA 1
ATOM 740 C C . ARG A 1 95 ? -2.421 -3.414 -2.528 1.00 96.94 95 ARG A C 1
ATOM 742 O O . ARG A 1 95 ? -3.004 -2.439 -2.988 1.00 96.94 95 ARG A O 1
ATOM 749 N N . LEU A 1 96 ? -1.149 -3.693 -2.783 1.00 95.81 96 LEU A N 1
ATOM 750 C CA . LEU A 1 96 ? -0.303 -2.931 -3.695 1.00 95.81 96 LEU A CA 1
ATOM 751 C C . LEU A 1 96 ? -0.071 -3.728 -4.973 1.00 95.81 96 LEU A C 1
ATOM 753 O O . LEU A 1 96 ? 0.237 -4.919 -4.902 1.00 95.81 96 LEU A O 1
ATOM 757 N N . PHE A 1 97 ? -0.188 -3.073 -6.123 1.00 96.38 97 PHE A N 1
ATOM 758 C CA . PHE A 1 97 ? 0.019 -3.689 -7.425 1.00 96.38 97 PHE A CA 1
ATOM 759 C C . PHE A 1 97 ? 1.308 -3.183 -8.069 1.00 96.38 97 PHE A C 1
ATOM 761 O O . PHE A 1 97 ? 1.528 -1.981 -8.227 1.00 96.38 97 PHE A O 1
ATOM 768 N N . PHE A 1 98 ? 2.170 -4.123 -8.444 1.00 95.88 98 PHE A N 1
ATOM 769 C CA . PHE A 1 98 ? 3.480 -3.849 -9.008 1.00 95.88 98 PHE A CA 1
ATOM 770 C C . PHE A 1 98 ? 3.621 -4.485 -10.378 1.00 95.88 98 PHE A C 1
ATOM 772 O O . PHE A 1 98 ? 3.212 -5.623 -10.579 1.00 95.88 98 PHE A O 1
ATOM 779 N N . THR A 1 99 ? 4.295 -3.797 -11.292 1.00 96.62 99 THR A N 1
ATOM 780 C CA . THR A 1 99 ? 4.777 -4.383 -12.544 1.00 96.62 99 THR A CA 1
ATOM 781 C C . THR A 1 99 ? 6.286 -4.239 -12.621 1.00 96.62 99 THR A C 1
ATOM 783 O O . THR A 1 99 ? 6.828 -3.139 -12.606 1.00 96.62 99 THR A O 1
ATOM 786 N N . ARG A 1 100 ? 6.986 -5.360 -12.704 1.00 95.31 100 ARG A N 1
ATOM 787 C CA . ARG A 1 100 ? 8.429 -5.412 -12.904 1.00 95.31 100 ARG A CA 1
ATOM 788 C C . ARG A 1 100 ? 8.736 -5.357 -14.389 1.00 95.31 100 ARG A C 1
ATOM 790 O O . ARG A 1 100 ? 8.105 -6.078 -15.158 1.00 95.31 100 ARG A O 1
ATOM 797 N N . VAL A 1 101 ? 9.701 -4.531 -14.773 1.00 95.44 101 VAL A N 1
ATOM 798 C CA . VAL A 1 101 ? 10.160 -4.383 -16.157 1.00 95.44 101 VAL A CA 1
ATOM 799 C C . VAL A 1 101 ? 11.668 -4.591 -16.201 1.00 95.44 101 VAL A C 1
ATOM 801 O O . VAL A 1 101 ? 12.412 -3.853 -15.551 1.00 95.44 101 VAL A O 1
ATOM 804 N N . ASN A 1 102 ? 12.113 -5.596 -16.953 1.00 93.06 102 ASN A N 1
ATOM 805 C CA . ASN A 1 102 ? 13.536 -5.872 -17.149 1.00 93.06 102 ASN A CA 1
ATOM 806 C C . ASN A 1 102 ? 14.102 -5.103 -18.359 1.00 93.06 102 ASN A C 1
ATOM 808 O O . ASN A 1 102 ? 13.360 -4.486 -19.127 1.00 93.06 102 ASN A O 1
ATOM 812 N N . ILE A 1 103 ? 15.427 -5.144 -18.534 1.00 87.81 103 ILE A N 1
ATOM 813 C CA . ILE A 1 103 ? 16.124 -4.431 -19.620 1.00 87.81 103 ILE A CA 1
ATOM 814 C C . ILE A 1 103 ? 15.701 -4.945 -21.007 1.00 87.81 103 ILE A C 1
ATOM 816 O O . ILE A 1 103 ? 15.615 -4.164 -21.949 1.00 87.81 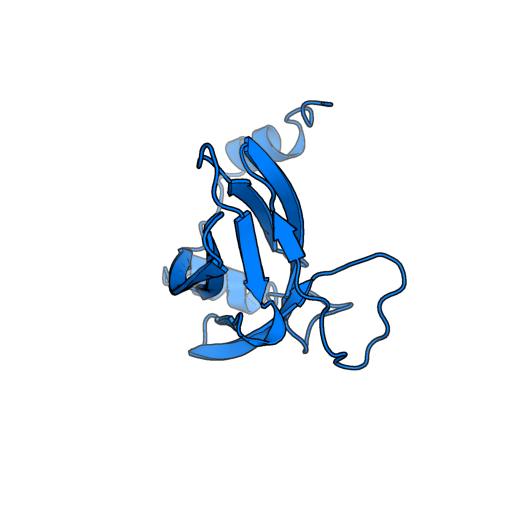103 ILE A O 1
ATOM 820 N N . ALA A 1 104 ? 15.370 -6.232 -21.125 1.00 90.25 104 ALA A N 1
ATOM 821 C CA . ALA A 1 104 ? 14.899 -6.845 -22.367 1.00 90.25 104 ALA A CA 1
ATOM 822 C C . ALA A 1 104 ? 13.427 -6.515 -22.702 1.00 90.25 104 ALA A C 1
ATOM 824 O O . ALA A 1 104 ? 12.887 -7.028 -23.678 1.00 90.25 104 ALA A O 1
ATOM 825 N N . GLY A 1 105 ? 12.752 -5.689 -21.893 1.00 87.81 105 GLY A N 1
ATOM 826 C CA . GLY A 1 105 ? 11.355 -5.297 -22.097 1.00 87.81 105 GLY A CA 1
ATOM 827 C C . GLY A 1 105 ? 10.322 -6.295 -21.565 1.00 87.81 105 GLY A C 1
ATOM 828 O O . GLY A 1 105 ? 9.121 -6.039 -21.666 1.00 87.81 105 GLY A O 1
ATOM 829 N N . GLY A 1 106 ? 10.761 -7.395 -20.950 1.00 92.75 106 GLY A N 1
ATOM 830 C CA . GLY A 1 106 ? 9.898 -8.360 -20.277 1.00 92.75 106 GLY A CA 1
ATOM 831 C C . GLY A 1 106 ? 9.176 -7.736 -19.083 1.00 92.75 106 GLY A C 1
ATOM 832 O O . GLY A 1 106 ? 9.772 -6.981 -18.307 1.00 92.75 106 GLY A O 1
ATOM 833 N N . ARG A 1 107 ? 7.884 -8.058 -18.940 1.00 95.12 107 ARG A N 1
ATOM 834 C CA . ARG A 1 107 ? 7.007 -7.529 -17.889 1.00 95.12 107 ARG A CA 1
ATOM 835 C C . ARG A 1 107 ? 6.398 -8.653 -17.066 1.00 95.12 107 ARG A C 1
ATOM 837 O O . ARG A 1 107 ? 5.958 -9.653 -17.621 1.00 95.12 107 ARG A O 1
ATOM 844 N N . ALA A 1 108 ? 6.334 -8.462 -15.754 1.00 94.56 108 ALA A N 1
ATOM 845 C CA . ALA A 1 108 ? 5.616 -9.360 -14.858 1.00 94.56 108 ALA A CA 1
ATOM 846 C C . ALA A 1 108 ? 4.924 -8.563 -13.755 1.00 94.56 108 ALA A C 1
ATOM 848 O O . ALA A 1 108 ? 5.549 -7.694 -13.141 1.00 94.56 108 ALA A O 1
ATOM 849 N N . SER A 1 109 ? 3.651 -8.859 -13.507 1.00 95.31 109 SER A N 1
ATOM 850 C CA . SER A 1 109 ? 2.836 -8.133 -12.536 1.00 95.31 109 SER A CA 1
ATOM 851 C C . SER A 1 109 ? 2.554 -8.970 -11.295 1.00 95.31 109 SER A C 1
ATOM 853 O O . SER A 1 109 ? 2.363 -10.182 -11.377 1.00 95.31 109 SER A O 1
ATOM 855 N N . TYR A 1 110 ? 2.535 -8.315 -10.137 1.00 94.06 110 TYR A N 1
ATOM 856 C CA . TYR A 1 110 ? 2.401 -8.950 -8.833 1.00 94.06 110 TYR A CA 1
ATOM 857 C C . TYR A 1 110 ? 1.553 -8.079 -7.915 1.00 94.06 110 TYR A C 1
ATOM 859 O O . TYR A 1 110 ? 1.734 -6.863 -7.859 1.00 94.06 110 TYR A O 1
ATOM 867 N N . ALA A 1 111 ? 0.678 -8.713 -7.139 1.00 94.81 111 ALA A N 1
ATOM 868 C CA . ALA A 1 111 ? -0.027 -8.053 -6.052 1.00 94.81 111 ALA A CA 1
ATOM 869 C C . ALA A 1 111 ? 0.596 -8.449 -4.710 1.00 94.81 111 ALA A C 1
ATOM 871 O O . ALA A 1 111 ? 0.790 -9.633 -4.436 1.00 94.81 111 ALA A O 1
ATOM 872 N N . VAL A 1 112 ? 0.875 -7.462 -3.865 1.00 94.56 112 VAL A N 1
ATOM 873 C CA . VAL A 1 112 ? 1.325 -7.663 -2.487 1.00 94.56 112 VAL A CA 1
ATOM 874 C C . VAL A 1 112 ? 0.213 -7.217 -1.558 1.00 94.56 112 VAL A C 1
ATOM 876 O O . VAL A 1 112 ? -0.179 -6.053 -1.575 1.00 94.56 112 VAL A O 1
ATOM 879 N N . GLU A 1 113 ? -0.282 -8.130 -0.731 1.00 95.56 113 GLU A N 1
ATOM 880 C CA . GLU A 1 113 ? -1.262 -7.811 0.299 1.00 95.56 113 GLU A CA 1
ATOM 881 C C . GLU A 1 113 ? -0.585 -7.671 1.665 1.00 95.56 113 GLU A C 1
ATOM 883 O O . GLU A 1 113 ? 0.110 -8.565 2.149 1.00 95.56 113 GLU A O 1
ATOM 888 N N . CYS A 1 114 ? -0.811 -6.529 2.301 1.00 94.44 114 CYS A N 1
ATOM 889 C CA . CYS A 1 114 ? -0.315 -6.203 3.624 1.00 94.44 114 CYS A CA 1
ATOM 890 C C . CYS A 1 114 ? -1.480 -6.189 4.614 1.00 94.44 114 CYS A C 1
ATOM 892 O O . CYS A 1 114 ? -2.397 -5.374 4.498 1.00 94.44 114 CYS A O 1
ATOM 894 N N . ARG A 1 115 ? -1.413 -7.048 5.635 1.00 95.44 115 ARG A N 1
ATOM 895 C CA . ARG A 1 115 ? -2.375 -7.083 6.742 1.00 95.44 115 ARG A CA 1
ATOM 896 C C . ARG A 1 115 ? -1.868 -6.263 7.923 1.00 95.44 115 ARG A C 1
ATOM 898 O O . ARG A 1 115 ? -0.822 -6.566 8.496 1.00 95.44 115 ARG A O 1
ATOM 905 N N . PHE A 1 116 ? -2.656 -5.287 8.359 1.00 92.62 116 PHE A N 1
ATOM 906 C CA . PHE A 1 116 ? -2.313 -4.420 9.482 1.00 92.62 116 PHE A CA 1
ATOM 907 C C . PHE A 1 116 ? -3.256 -4.633 10.655 1.00 92.62 116 PHE A C 1
ATOM 909 O O . PHE A 1 116 ? -4.474 -4.611 10.508 1.00 92.62 116 PHE A O 1
ATOM 916 N N . LEU A 1 117 ? -2.685 -4.796 11.848 1.00 91.56 117 LEU A N 1
ATOM 917 C CA . LEU A 1 117 ? -3.444 -4.934 13.088 1.00 91.56 117 LEU A CA 1
ATOM 918 C C . LEU A 1 117 ? -3.319 -3.655 13.921 1.00 91.56 117 LEU A C 1
ATOM 920 O O . LEU A 1 117 ? -2.216 -3.347 14.392 1.00 91.56 117 LEU A O 1
ATOM 924 N N . PRO A 1 118 ? -4.420 -2.918 14.152 1.00 88.94 118 PRO A N 1
ATOM 925 C CA . PRO A 1 118 ? -4.388 -1.744 15.005 1.00 88.94 118 PRO A CA 1
ATOM 926 C C . PRO A 1 118 ? -4.093 -2.164 16.447 1.00 88.94 118 PRO A C 1
ATOM 928 O O . PRO A 1 118 ? -4.672 -3.111 16.981 1.00 88.94 118 PRO A O 1
ATOM 931 N N . LYS A 1 119 ? -3.178 -1.446 17.102 1.00 85.25 119 LYS A N 1
ATOM 932 C CA . LYS A 1 119 ? -2.822 -1.672 18.507 1.00 85.25 119 LYS A CA 1
ATOM 933 C C . LYS A 1 119 ? -2.961 -0.381 19.293 1.00 85.25 119 LYS A C 1
ATOM 935 O O . LYS A 1 119 ? -2.435 0.657 18.897 1.00 85.25 119 LYS A O 1
ATOM 940 N N . LYS A 1 120 ? -3.607 -0.461 20.459 1.00 80.75 120 LYS A N 1
ATOM 941 C CA . LYS A 1 120 ? -3.585 0.631 21.434 1.00 80.75 120 LYS A CA 1
ATOM 942 C C . LYS A 1 120 ? -2.179 0.720 22.027 1.00 80.75 120 LYS A C 1
ATOM 944 O O . LYS A 1 120 ? -1.717 -0.205 22.697 1.00 80.75 120 LYS A O 1
ATOM 949 N N . LEU A 1 121 ? -1.488 1.825 21.775 1.00 77.62 121 LEU A N 1
ATOM 950 C CA . LEU A 1 121 ? -0.193 2.084 22.394 1.00 77.62 121 LEU A CA 1
ATOM 951 C C . LEU A 1 121 ? -0.391 2.494 23.858 1.00 77.62 121 LEU A C 1
ATOM 953 O O . LEU A 1 121 ? -1.273 3.289 24.180 1.00 77.62 121 LEU A O 1
ATOM 957 N N . ARG A 1 122 ? 0.448 1.959 24.755 1.00 79.75 122 ARG A N 1
ATOM 958 C CA . ARG A 1 122 ? 0.562 2.479 26.128 1.00 79.75 122 ARG A CA 1
ATOM 959 C C . ARG A 1 122 ? 1.108 3.907 26.062 1.00 79.75 122 ARG A C 1
ATOM 961 O O . ARG A 1 122 ? 2.014 4.158 25.269 1.00 79.75 122 ARG A O 1
ATOM 968 N N . LEU A 1 123 ? 0.613 4.802 26.919 1.00 71.38 123 LEU A N 1
ATOM 969 C CA . LEU A 1 123 ? 0.930 6.237 26.895 1.00 71.38 123 LEU A CA 1
ATOM 970 C C . LEU A 1 123 ? 2.441 6.516 26.825 1.00 71.38 123 LEU A C 1
ATOM 972 O O . LEU A 1 123 ? 2.881 7.266 25.963 1.00 71.38 123 LEU A O 1
ATOM 976 N N . LYS A 1 124 ? 3.250 5.807 27.626 1.00 73.06 124 LYS A N 1
ATOM 977 C CA . LYS A 1 124 ? 4.722 5.896 27.590 1.00 73.06 124 LYS A CA 1
ATOM 978 C C . LYS A 1 124 ? 5.301 5.653 26.188 1.00 73.06 124 LYS A C 1
ATOM 980 O O . LYS A 1 124 ? 6.117 6.434 25.723 1.00 73.06 124 LYS A O 1
ATOM 985 N N . LYS A 1 125 ? 4.841 4.612 25.481 1.00 71.69 125 LYS A N 1
ATOM 986 C CA . LYS A 1 125 ? 5.273 4.325 24.100 1.00 71.69 125 LYS A CA 1
ATOM 987 C C . LYS A 1 125 ? 4.760 5.373 23.110 1.00 71.69 125 LYS A C 1
ATOM 989 O O . LYS A 1 125 ? 5.477 5.695 22.170 1.00 71.69 125 LYS A O 1
ATOM 994 N N . ALA A 1 126 ? 3.545 5.888 23.309 1.00 69.25 126 ALA A N 1
ATOM 995 C CA . ALA A 1 126 ? 2.972 6.928 22.454 1.00 69.25 126 ALA A CA 1
ATOM 996 C C . ALA A 1 126 ? 3.771 8.239 22.546 1.00 69.25 126 ALA A C 1
ATOM 998 O O . ALA A 1 126 ? 4.110 8.808 21.514 1.00 69.25 126 ALA A O 1
ATOM 999 N N . ILE A 1 127 ? 4.149 8.648 23.761 1.00 70.75 127 ILE A N 1
ATOM 1000 C CA . ILE A 1 127 ? 5.017 9.804 24.020 1.00 70.75 127 ILE A CA 1
ATOM 1001 C C . ILE A 1 127 ? 6.380 9.593 23.349 1.00 70.75 127 ILE A C 1
ATOM 1003 O O . ILE A 1 127 ? 6.800 10.416 22.545 1.00 70.75 127 ILE A O 1
ATOM 1007 N N . THR A 1 128 ? 7.041 8.452 23.577 1.00 74.94 128 THR A N 1
ATOM 1008 C CA . THR A 1 128 ? 8.338 8.166 22.937 1.00 74.94 128 THR A CA 1
ATOM 1009 C C . THR A 1 128 ? 8.275 8.207 21.408 1.00 74.94 128 THR A C 1
ATOM 1011 O O . THR A 1 128 ? 9.235 8.627 20.776 1.00 74.94 128 THR A O 1
ATOM 1014 N N . LEU A 1 129 ? 7.168 7.774 20.799 1.00 69.69 129 LEU A N 1
ATOM 1015 C CA . LEU A 1 129 ? 6.965 7.853 19.349 1.00 69.69 129 LEU A CA 1
ATOM 1016 C C . LEU A 1 129 ? 6.717 9.286 18.866 1.00 69.69 129 LEU A C 1
ATOM 1018 O O . LEU A 1 129 ? 7.274 9.664 17.840 1.00 69.69 129 LEU A O 1
ATOM 1022 N N . ALA A 1 130 ? 5.915 10.070 19.591 1.00 68.44 130 ALA A N 1
ATOM 1023 C CA . ALA A 1 130 ? 5.610 11.457 19.243 1.00 68.44 130 ALA A CA 1
ATOM 1024 C C . ALA A 1 130 ? 6.848 12.364 19.315 1.00 68.44 130 ALA A C 1
ATOM 1026 O O . ALA A 1 130 ? 7.023 13.226 18.461 1.00 68.44 130 ALA A O 1
ATOM 1027 N N . PHE A 1 131 ? 7.724 12.126 20.296 1.00 70.75 131 PHE A N 1
ATOM 1028 C CA . PHE A 1 131 ? 8.953 12.896 20.505 1.00 70.75 131 PHE A CA 1
ATOM 1029 C C . PHE A 1 131 ? 10.196 12.256 19.877 1.00 70.75 131 PHE A C 1
ATOM 1031 O O . PHE A 1 131 ? 11.307 12.745 20.082 1.00 70.75 131 PHE A O 1
ATOM 1038 N N . LYS A 1 132 ? 10.054 11.164 19.112 1.00 70.81 132 LYS A N 1
ATOM 1039 C CA . LYS A 1 132 ? 11.197 10.597 18.393 1.00 70.81 132 LYS A CA 1
ATOM 1040 C C . LYS A 1 132 ? 11.587 11.590 17.294 1.00 70.81 132 LYS A C 1
ATOM 1042 O O . LYS A 1 132 ? 10.751 11.846 16.424 1.00 70.81 132 LYS A O 1
ATOM 1047 N N . PRO A 1 133 ? 12.817 12.136 17.291 1.00 55.09 133 PRO A N 1
ATOM 1048 C CA . PRO A 1 133 ? 13.230 13.052 16.241 1.00 55.09 133 PRO A CA 1
ATOM 1049 C C . PRO A 1 133 ? 13.075 12.342 14.897 1.00 55.09 133 PRO A C 1
ATOM 1051 O O . PRO A 1 133 ? 13.573 11.224 14.706 1.00 55.09 133 PRO A O 1
ATOM 1054 N N . ARG A 1 134 ? 12.327 12.960 13.975 1.00 52.72 134 ARG A N 1
ATOM 1055 C CA . ARG A 1 134 ? 12.294 12.503 12.585 1.00 52.72 134 ARG A CA 1
ATOM 1056 C C . ARG A 1 134 ? 13.730 12.601 12.096 1.00 52.72 134 ARG A C 1
ATOM 1058 O O . ARG A 1 134 ? 14.277 13.696 12.061 1.00 52.72 134 ARG A O 1
ATOM 1065 N N . LYS A 1 135 ? 14.360 11.461 11.796 1.00 44.03 135 LYS A N 1
ATOM 1066 C CA . LYS A 1 135 ? 15.695 11.464 11.197 1.00 44.03 135 LYS A CA 1
ATOM 1067 C C . LYS A 1 135 ? 15.584 12.237 9.886 1.00 44.03 135 LYS A C 1
ATOM 1069 O O . LYS A 1 135 ? 14.966 11.731 8.952 1.00 44.03 135 LYS A O 1
ATOM 1074 N N . SER A 1 136 ? 16.124 13.451 9.858 1.00 41.34 136 SER A N 1
ATOM 1075 C CA . SER A 1 136 ? 16.373 14.173 8.622 1.00 41.34 136 SER A CA 1
ATOM 1076 C C . SER A 1 136 ? 17.331 13.323 7.790 1.00 41.34 136 SER A C 1
ATOM 1078 O O . SER A 1 136 ? 18.347 12.829 8.286 1.00 41.34 136 SER A O 1
ATOM 1080 N N . LYS A 1 137 ? 16.943 13.060 6.550 1.00 38.12 137 LYS A N 1
ATOM 1081 C CA . LYS A 1 137 ? 17.823 12.580 5.494 1.00 38.12 137 LYS A CA 1
ATOM 1082 C C . LYS A 1 137 ? 17.619 13.486 4.305 1.00 38.12 137 LYS A C 1
ATOM 1084 O O . LYS A 1 137 ? 16.439 13.823 4.069 1.00 38.12 137 LYS A O 1
#

pLDDT: mean 86.38, std 12.24, range [38.12, 97.56]

Radius of gyration: 16.77 Å; chains: 1; bounding box: 36×30×50 Å

Sequence (137 aa):
DLTKIPIVIKNKTKDESIHVDWDECTITDFDGVSARAIRIAPGIVDVPQKQALDKIAPNRKIDENLSDDKSIKGSLFKPLKLKKAAAKKTPFFLRLFFTRVNIAGGRASYAVECRFLPKKLRLKKAITLAFKPRKSK

Secondary structure (DSSP, 8-state):
--S-EEEEEE---SS-EEEE-STT-EEE-TTS-EEEEEE--TT--SS--PPPPEEE-TT-EEEEEEEETT-SSS-SS-HHHHHHHHHHT--EEEEEEEEEE-TT--EEEEEEEEEE------HHHHHHHHTS-----

Organism: NCBI:txid481133